Protein AF-A0A2M7A2A8-F1 (afdb_monomer_lite)

Radius of gyration: 15.13 Å; chains: 1; bounding box: 29×34×36 Å

Secondary structure (DSSP, 8-state):
-HHHHHHHHHTTEEEEEE-TTS-SEEEEETTS-TTTS----TTGGG-SGGGTTHHHHHHHHTTSPP----

Sequence (70 aa):
MPALTSLANTKGYRLVGTNRFGYNAFYLRDDIALDLIPAVTPAECRNHPIRQSDETIFLSMSHLPFAEVQ

Structure (mmCIF, N/CA/C/O backbone):
data_AF-A0A2M7A2A8-F1
#
_entry.id   AF-A0A2M7A2A8-F1
#
loop_
_atom_site.group_PDB
_atom_site.id
_atom_site.type_symbol
_atom_site.label_atom_id
_atom_site.label_alt_id
_atom_site.label_comp_id
_atom_site.label_asym_id
_atom_site.label_entity_id
_atom_site.label_seq_id
_atom_site.pdbx_PDB_ins_code
_atom_site.Cartn_x
_atom_site.Cartn_y
_atom_site.Cartn_z
_atom_site.occupancy
_atom_site.B_iso_or_equiv
_atom_site.auth_seq_id
_atom_site.auth_comp_id
_atom_site.auth_asym_id
_atom_site.auth_atom_id
_atom_site.pdbx_PDB_model_num
ATOM 1 N N . MET A 1 1 ? 4.157 2.093 -4.187 1.00 82.00 1 MET A N 1
ATOM 2 C CA . MET A 1 1 ? 3.407 2.636 -3.030 1.00 82.00 1 MET A CA 1
ATOM 3 C C . MET A 1 1 ? 4.217 2.981 -1.764 1.00 82.00 1 MET A C 1
ATOM 5 O O . MET A 1 1 ? 3.602 3.584 -0.895 1.00 82.00 1 MET A O 1
ATOM 9 N N . PRO A 1 2 ? 5.538 2.714 -1.610 1.00 89.31 2 PRO A N 1
ATOM 10 C CA . PRO A 1 2 ? 6.258 3.097 -0.380 1.00 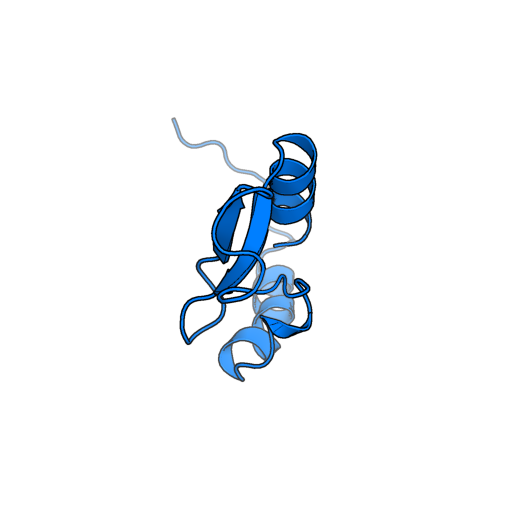89.31 2 PRO A CA 1
ATOM 11 C C . PRO A 1 2 ? 6.181 4.592 -0.031 1.00 89.31 2 PRO A C 1
ATOM 13 O O . PRO A 1 2 ? 5.914 4.935 1.115 1.00 89.31 2 PRO A O 1
ATOM 16 N N . ALA A 1 3 ? 6.331 5.475 -1.026 1.00 93.94 3 ALA A N 1
ATOM 17 C CA . ALA A 1 3 ? 6.278 6.924 -0.817 1.00 93.94 3 ALA A CA 1
ATOM 18 C C . ALA A 1 3 ? 4.909 7.402 -0.295 1.00 93.94 3 ALA A C 1
ATOM 20 O O . ALA A 1 3 ? 4.841 8.123 0.696 1.00 93.94 3 ALA A O 1
ATOM 21 N N . LEU A 1 4 ? 3.812 6.947 -0.916 1.00 95.38 4 LEU A N 1
ATOM 22 C CA . LEU A 1 4 ? 2.452 7.292 -0.486 1.00 95.38 4 LEU A CA 1
ATOM 23 C C . LEU A 1 4 ? 2.136 6.747 0.909 1.00 95.38 4 LEU A C 1
ATOM 25 O O . LEU A 1 4 ? 1.547 7.459 1.712 1.00 95.38 4 LEU A O 1
ATOM 29 N N . THR A 1 5 ? 2.571 5.524 1.229 1.00 96.44 5 THR A N 1
ATOM 30 C CA . THR A 1 5 ? 2.397 4.961 2.575 1.00 96.44 5 THR A CA 1
ATOM 31 C C . THR A 1 5 ? 3.184 5.745 3.622 1.00 96.44 5 THR A C 1
ATOM 33 O O . THR A 1 5 ? 2.647 6.027 4.686 1.00 96.44 5 THR A O 1
ATOM 36 N N . SER A 1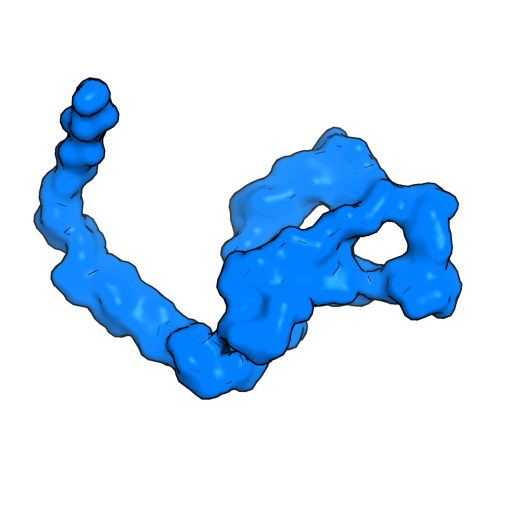 6 ? 4.408 6.180 3.310 1.00 96.88 6 SER A N 1
ATOM 37 C CA . SER A 1 6 ? 5.170 7.052 4.210 1.00 96.88 6 SER A CA 1
ATOM 38 C C . SER A 1 6 ? 4.437 8.369 4.483 1.00 96.88 6 SER A C 1
ATOM 40 O O . SER A 1 6 ? 4.396 8.812 5.626 1.00 96.88 6 SER A O 1
ATOM 42 N N . LEU A 1 7 ? 3.839 8.983 3.457 1.00 97.62 7 LEU A N 1
ATOM 43 C CA . LEU A 1 7 ? 3.053 10.211 3.604 1.00 97.62 7 LEU A CA 1
ATOM 44 C C . LEU A 1 7 ? 1.731 9.984 4.355 1.00 97.62 7 LEU A C 1
ATOM 46 O O . LEU A 1 7 ? 1.289 10.853 5.098 1.00 97.62 7 LEU A O 1
ATOM 50 N N . ALA A 1 8 ? 1.076 8.844 4.150 1.00 97.56 8 ALA A N 1
ATOM 51 C CA . ALA A 1 8 ? -0.162 8.502 4.844 1.00 97.56 8 ALA A CA 1
ATOM 52 C C . ALA A 1 8 ? 0.077 8.337 6.351 1.00 97.56 8 ALA A C 1
ATOM 54 O O . ALA A 1 8 ? -0.644 8.930 7.153 1.00 97.56 8 ALA A O 1
ATOM 55 N N . ASN A 1 9 ? 1.149 7.633 6.725 1.00 97.31 9 ASN A N 1
ATOM 56 C CA . ASN A 1 9 ? 1.513 7.413 8.121 1.00 97.31 9 ASN A CA 1
ATOM 57 C C . ASN A 1 9 ? 1.769 8.739 8.858 1.00 97.31 9 ASN A C 1
ATOM 59 O O . ASN A 1 9 ? 1.283 8.927 9.969 1.00 97.31 9 ASN A O 1
ATOM 63 N N . THR A 1 10 ? 2.463 9.704 8.238 1.00 98.19 10 THR A N 1
ATOM 64 C CA . THR A 1 10 ? 2.677 11.029 8.860 1.00 98.19 10 THR A CA 1
ATOM 65 C C . THR A 1 10 ? 1.389 11.837 9.016 1.00 98.19 10 THR A C 1
ATOM 67 O O . THR A 1 10 ? 1.3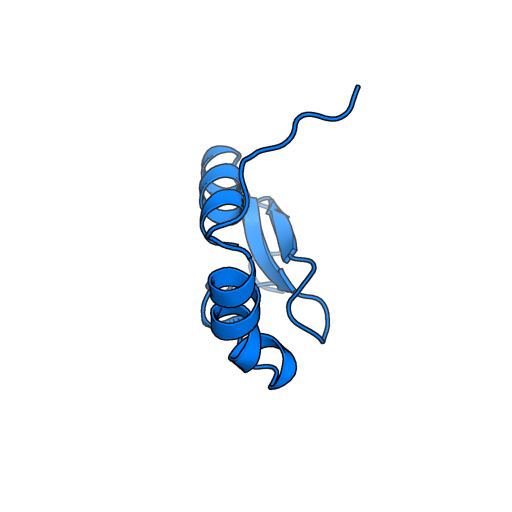51 12.788 9.793 1.00 98.19 10 THR A O 1
ATOM 70 N N . LYS A 1 11 ? 0.323 11.454 8.306 1.00 98.12 11 LYS A N 1
ATOM 71 C CA . LYS A 1 11 ? -1.009 12.061 8.382 1.00 98.12 11 LYS A CA 1
ATOM 72 C C . LYS A 1 11 ? -1.986 11.296 9.286 1.00 98.12 11 LYS A C 1
ATOM 74 O O . LYS A 1 11 ? -3.141 11.706 9.363 1.00 98.12 11 LYS A O 1
ATOM 79 N N . GLY A 1 12 ? -1.558 10.218 9.951 1.00 98.00 12 GLY A N 1
ATOM 80 C CA . GLY A 1 12 ? -2.417 9.394 10.817 1.00 98.00 12 GLY A CA 1
ATOM 81 C C . GLY A 1 12 ? -3.340 8.441 10.052 1.00 98.00 12 GLY A C 1
ATOM 82 O O . GLY A 1 12 ? -4.494 8.240 10.440 1.00 98.00 12 GLY A O 1
ATOM 83 N N . TYR A 1 13 ? -2.861 7.918 8.922 1.00 98.50 13 TYR A N 1
ATOM 84 C CA . TYR A 1 13 ? -3.555 6.916 8.119 1.00 98.50 13 TYR A CA 1
ATOM 85 C C . TYR A 1 13 ? -2.682 5.678 7.926 1.00 98.50 13 TYR A C 1
ATOM 87 O O . TYR A 1 13 ? -1.483 5.793 7.673 1.00 98.50 13 TYR A O 1
ATOM 95 N N . ARG A 1 14 ? -3.321 4.508 7.876 1.00 98.00 14 ARG A N 1
ATOM 96 C CA . ARG A 1 14 ? -2.714 3.221 7.519 1.00 98.00 14 ARG A CA 1
ATOM 97 C C . ARG A 1 14 ? -3.154 2.748 6.142 1.00 98.00 14 ARG A C 1
ATOM 99 O O . ARG A 1 14 ? -4.275 3.002 5.700 1.00 98.00 14 ARG A O 1
ATOM 106 N N . LEU A 1 15 ? -2.272 2.018 5.468 1.00 98.00 15 LEU A N 1
ATOM 107 C CA . LEU A 1 15 ? -2.605 1.281 4.250 1.00 98.00 15 LEU A CA 1
ATOM 108 C C . LEU A 1 15 ? -3.518 0.103 4.609 1.00 98.00 15 LEU A C 1
ATOM 110 O O . LEU A 1 15 ? -3.151 -0.702 5.458 1.00 98.00 15 LEU A O 1
ATOM 114 N N . VAL A 1 16 ? -4.669 -0.018 3.946 1.00 97.88 16 VAL A N 1
ATOM 115 C CA . VAL A 1 16 ? -5.634 -1.113 4.182 1.00 97.88 16 VAL A CA 1
ATOM 116 C C . VAL A 1 16 ? -5.818 -2.040 2.981 1.00 97.88 16 VAL A C 1
ATOM 118 O O . VAL A 1 16 ? -6.502 -3.054 3.071 1.00 97.88 16 VAL A O 1
ATOM 121 N N . GLY A 1 17 ? -5.207 -1.712 1.843 1.00 96.81 17 GLY A N 1
ATOM 122 C CA . GLY A 1 17 ? -5.225 -2.573 0.669 1.00 96.81 17 GLY A CA 1
ATOM 123 C C . GLY A 1 17 ? -5.044 -1.817 -0.633 1.00 96.81 17 GLY A C 1
ATOM 124 O O . GLY A 1 17 ? -4.734 -0.623 -0.666 1.00 96.81 17 GLY A O 1
ATOM 125 N N . THR A 1 18 ? -5.264 -2.536 -1.724 1.00 96.25 18 THR A N 1
ATOM 126 C CA . THR A 1 18 ? -5.275 -2.004 -3.0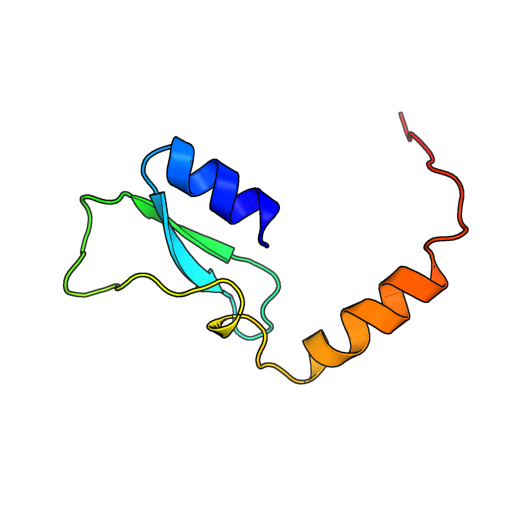83 1.00 96.25 18 THR A CA 1
ATOM 127 C C . THR A 1 18 ? -6.473 -2.534 -3.860 1.00 96.25 18 THR A C 1
ATOM 129 O O . THR A 1 18 ? -7.161 -3.461 -3.432 1.00 96.25 18 THR A O 1
ATOM 132 N N . ASN A 1 19 ? -6.735 -1.958 -5.034 1.00 94.31 19 ASN A N 1
ATOM 133 C CA . ASN A 1 19 ? -7.617 -2.611 -5.996 1.00 94.31 19 ASN A CA 1
ATOM 134 C C . ASN A 1 19 ? -7.043 -3.976 -6.429 1.00 94.31 19 ASN A C 1
ATOM 136 O O . ASN A 1 19 ? -5.863 -4.260 -6.235 1.00 94.31 19 ASN A O 1
ATOM 140 N N . ARG A 1 20 ? -7.868 -4.797 -7.094 1.00 92.50 20 ARG A N 1
ATOM 141 C CA . ARG A 1 20 ? -7.525 -6.165 -7.536 1.00 92.50 20 ARG A CA 1
ATOM 142 C C . ARG A 1 20 ? -6.149 -6.303 -8.204 1.00 92.50 20 ARG A C 1
ATOM 144 O O . ARG A 1 20 ? -5.511 -7.343 -8.087 1.00 92.50 20 ARG A O 1
ATOM 151 N N . PHE A 1 21 ? -5.721 -5.277 -8.931 1.00 91.62 21 PHE A N 1
ATOM 152 C CA . PHE A 1 21 ? -4.486 -5.296 -9.707 1.00 91.62 21 PHE A CA 1
ATOM 153 C C . PHE A 1 21 ? -3.285 -4.674 -8.988 1.00 91.62 21 PHE A C 1
ATOM 155 O O . PHE A 1 21 ? -2.184 -4.752 -9.516 1.00 91.62 21 PHE A O 1
ATOM 162 N N . GLY A 1 22 ? -3.455 -4.067 -7.810 1.00 90.69 22 GLY A N 1
ATOM 163 C CA . GLY A 1 22 ? -2.353 -3.468 -7.053 1.00 90.69 22 GLY A CA 1
ATOM 164 C C . GLY A 1 22 ? -1.942 -2.056 -7.491 1.00 90.69 22 GLY A C 1
ATOM 165 O O . GLY A 1 22 ? -0.853 -1.613 -7.128 1.00 90.69 22 GLY A O 1
ATOM 166 N N . TYR A 1 23 ? -2.779 -1.350 -8.262 1.00 89.12 23 TYR A N 1
ATOM 167 C CA . TYR A 1 23 ? -2.489 0.006 -8.759 1.00 89.12 23 TYR A CA 1
ATOM 168 C C . TYR A 1 23 ? -2.966 1.111 -7.818 1.00 89.12 23 TYR A C 1
ATOM 170 O O . TYR A 1 23 ? -2.215 2.033 -7.524 1.00 89.12 23 TYR A O 1
ATOM 178 N N . ASN A 1 24 ? -4.205 1.031 -7.336 1.00 92.88 24 ASN A N 1
ATOM 179 C CA . ASN A 1 24 ? -4.772 2.076 -6.482 1.00 92.88 24 ASN A CA 1
ATOM 180 C C . ASN A 1 24 ? -4.709 1.615 -5.035 1.00 92.88 24 ASN A C 1
ATOM 182 O O . ASN A 1 24 ? -5.264 0.564 -4.727 1.00 92.88 24 ASN A O 1
ATOM 186 N N . ALA A 1 25 ? -4.037 2.382 -4.177 1.00 96.06 25 ALA A N 1
ATOM 187 C CA . ALA A 1 25 ? -3.937 2.116 -2.746 1.00 96.06 25 ALA A CA 1
ATOM 188 C C . ALA A 1 25 ? -5.065 2.808 -1.974 1.00 96.06 25 ALA A 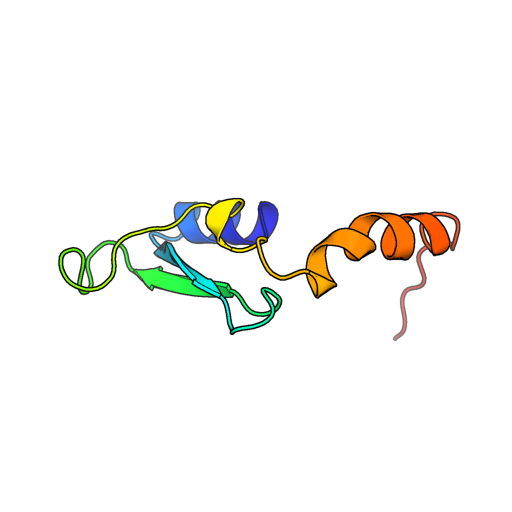C 1
ATOM 190 O O . ALA A 1 25 ? -5.413 3.951 -2.266 1.00 96.06 25 ALA A O 1
ATOM 191 N N . PHE A 1 26 ? -5.604 2.113 -0.975 1.00 97.31 26 PHE A N 1
ATOM 192 C CA . PHE A 1 26 ? -6.619 2.632 -0.067 1.00 97.31 26 PHE A CA 1
ATOM 193 C C . PHE A 1 26 ? -6.014 2.849 1.316 1.00 97.31 26 PHE A C 1
ATOM 195 O O . PHE A 1 26 ? -5.331 1.974 1.852 1.00 97.31 26 PHE A O 1
ATOM 202 N N . TYR A 1 27 ? -6.291 4.015 1.891 1.00 98.00 27 TYR A N 1
ATOM 203 C CA . TYR A 1 27 ? -5.801 4.418 3.202 1.00 98.00 27 TYR A CA 1
ATOM 204 C C . TYR A 1 27 ? -6.979 4.721 4.119 1.00 98.00 27 TYR A C 1
ATOM 206 O O . TYR A 1 27 ? -7.963 5.322 3.686 1.00 98.00 27 TYR A O 1
ATOM 214 N N . LEU A 1 28 ? -6.868 4.320 5.381 1.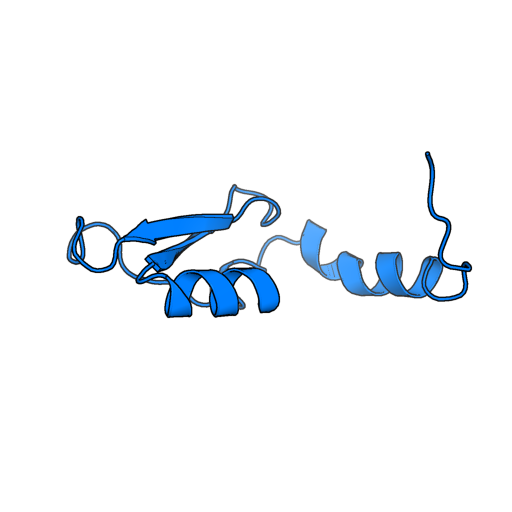00 98.31 28 LEU A N 1
ATOM 215 C CA . LEU A 1 28 ? -7.887 4.543 6.400 1.00 98.31 28 LEU A CA 1
ATOM 216 C C . LEU A 1 28 ? -7.260 5.218 7.615 1.00 98.31 28 LEU A C 1
ATOM 218 O O . LEU A 1 28 ? -6.122 4.918 7.963 1.00 98.31 28 LEU A O 1
ATOM 222 N N . ARG A 1 29 ? -7.991 6.138 8.246 1.00 98.25 29 ARG A N 1
ATOM 223 C CA . ARG A 1 29 ? -7.516 6.857 9.433 1.00 98.25 29 ARG A CA 1
ATOM 224 C C . ARG A 1 29 ? -7.321 5.890 10.604 1.00 98.25 29 ARG A C 1
ATOM 226 O O . ARG A 1 29 ? -8.115 4.960 10.767 1.00 98.25 29 ARG A O 1
ATOM 233 N N . ASP A 1 30 ? -6.282 6.109 11.406 1.00 96.81 30 ASP A N 1
ATOM 234 C CA . ASP A 1 30 ? -5.809 5.170 12.440 1.00 96.81 30 ASP A CA 1
ATOM 235 C C . ASP A 1 30 ? -6.760 4.936 13.622 1.00 96.81 30 ASP A C 1
ATOM 237 O O . ASP A 1 30 ? -6.519 4.064 14.444 1.00 96.81 30 ASP A O 1
ATOM 241 N N . ASP A 1 31 ? -7.878 5.646 13.679 1.00 96.88 31 ASP A N 1
ATOM 242 C CA . ASP A 1 31 ? -8.931 5.541 14.693 1.00 96.88 31 ASP A CA 1
ATOM 243 C C . ASP A 1 31 ? -10.240 4.928 14.154 1.00 96.88 31 ASP A C 1
ATOM 245 O O . ASP A 1 31 ? -11.189 4.732 14.911 1.00 96.88 31 ASP A O 1
ATOM 249 N N . ILE A 1 32 ? -10.329 4.623 12.855 1.00 97.88 32 ILE A N 1
ATOM 250 C CA . ILE A 1 32 ? -11.544 4.081 12.231 1.00 97.88 32 ILE A CA 1
ATOM 251 C C . ILE A 1 32 ? -11.384 2.582 11.984 1.00 97.88 32 ILE A C 1
ATOM 253 O O . ILE A 1 32 ? -10.452 2.171 11.298 1.00 97.88 32 ILE A O 1
ATOM 257 N N . ALA A 1 33 ? -12.341 1.778 12.462 1.00 96.50 33 ALA A N 1
ATOM 258 C CA . ALA A 1 33 ? -12.539 0.372 12.082 1.00 96.50 33 ALA A CA 1
ATOM 259 C C . ALA A 1 33 ? -11.282 -0.520 12.185 1.00 96.50 33 ALA A C 1
ATOM 261 O O . ALA A 1 33 ? -11.051 -1.365 11.321 1.00 96.50 33 ALA A O 1
ATOM 262 N N . LEU A 1 34 ? -10.465 -0.328 13.227 1.00 94.88 34 LEU A N 1
ATOM 263 C CA . LEU A 1 34 ? -9.214 -1.069 13.445 1.00 94.88 34 LEU A CA 1
ATOM 264 C C . LEU A 1 34 ? -9.408 -2.592 13.452 1.00 94.88 34 LEU A C 1
ATOM 266 O O . LEU A 1 34 ? -8.633 -3.302 12.817 1.00 94.88 34 LEU A O 1
ATOM 270 N N . ASP A 1 35 ? -10.478 -3.069 14.088 1.00 95.94 35 ASP A N 1
ATOM 271 C CA . ASP A 1 35 ? -10.762 -4.504 14.225 1.00 95.94 35 ASP A CA 1
ATOM 272 C C . ASP A 1 35 ? -11.372 -5.131 12.963 1.00 95.94 35 ASP A C 1
ATOM 274 O O . ASP A 1 35 ? -11.325 -6.344 12.778 1.00 95.94 35 ASP A O 1
ATOM 278 N N . LEU A 1 36 ? -11.964 -4.311 12.088 1.00 97.81 36 LEU A N 1
ATOM 279 C CA . LEU A 1 36 ? -12.642 -4.773 10.871 1.00 97.81 36 LEU A CA 1
ATOM 280 C C . LEU A 1 36 ? -11.742 -4.675 9.639 1.00 97.81 36 LEU A C 1
ATOM 282 O O . LEU A 1 36 ? -11.854 -5.485 8.722 1.00 97.81 36 LEU A O 1
ATOM 286 N N . ILE A 1 37 ? -10.885 -3.654 9.598 1.00 97.62 37 ILE A N 1
ATOM 287 C CA . ILE A 1 37 ? -10.039 -3.328 8.453 1.00 97.62 37 ILE A CA 1
ATOM 288 C C . ILE A 1 37 ? -8.606 -3.109 8.965 1.00 97.62 37 ILE A C 1
ATOM 290 O O . ILE A 1 37 ? -8.210 -1.968 9.263 1.00 97.62 37 ILE A O 1
ATOM 294 N N . PRO A 1 38 ? -7.828 -4.199 9.102 1.00 96.31 38 PRO A N 1
ATOM 295 C CA . PRO A 1 38 ? -6.462 -4.126 9.593 1.00 96.31 38 PRO A CA 1
ATOM 296 C C . PRO A 1 38 ? -5.531 -3.466 8.570 1.00 96.31 38 PRO A C 1
ATOM 298 O O . PRO A 1 38 ? -5.831 -3.369 7.377 1.00 96.31 38 PRO A O 1
ATOM 301 N N . ALA A 1 39 ? -4.380 -3.000 9.055 1.00 97.19 39 ALA A N 1
ATOM 302 C CA . ALA A 1 39 ? -3.316 -2.526 8.183 1.00 97.19 39 ALA A CA 1
ATOM 303 C C . ALA A 1 39 ? -2.745 -3.673 7.338 1.00 97.19 39 ALA A C 1
ATOM 305 O O . ALA A 1 39 ? -2.647 -4.806 7.808 1.00 97.19 39 ALA A O 1
ATOM 306 N N . VAL A 1 40 ? -2.269 -3.342 6.142 1.00 96.88 40 VAL A N 1
ATOM 307 C CA . VAL A 1 40 ? -1.420 -4.215 5.324 1.00 96.88 40 VAL A CA 1
ATOM 308 C C . VAL A 1 40 ? -0.147 -3.480 4.920 1.00 96.88 40 VAL A C 1
ATOM 310 O O . VAL A 1 40 ? -0.077 -2.247 4.896 1.00 96.88 40 VAL A O 1
ATOM 313 N N . THR A 1 41 ? 0.881 -4.236 4.571 1.00 95.38 41 THR A N 1
ATOM 314 C CA . THR A 1 41 ? 2.150 -3.718 4.074 1.00 95.38 41 THR A CA 1
ATOM 315 C C . THR A 1 41 ? 2.100 -3.468 2.561 1.00 95.38 41 THR A C 1
ATOM 317 O O . THR A 1 41 ? 1.369 -4.129 1.818 1.00 95.38 41 THR A O 1
ATOM 320 N N . PRO A 1 42 ? 2.943 -2.562 2.029 1.00 93.06 42 PRO A N 1
ATOM 321 C CA . PRO A 1 42 ? 3.076 -2.386 0.582 1.00 93.06 42 PRO A CA 1
ATOM 322 C C . PRO A 1 42 ? 3.532 -3.645 -0.175 1.00 93.06 42 PRO A C 1
ATOM 324 O O . PRO A 1 42 ? 3.362 -3.709 -1.394 1.00 93.06 42 PRO A O 1
ATOM 327 N N . ALA A 1 43 ? 4.165 -4.603 0.510 1.00 91.69 43 ALA A N 1
ATOM 328 C CA . ALA A 1 43 ? 4.591 -5.868 -0.080 1.00 91.69 43 ALA A CA 1
ATOM 329 C C . ALA A 1 43 ? 3.389 -6.788 -0.337 1.00 91.69 43 ALA A C 1
ATOM 331 O O . ALA A 1 43 ? 3.249 -7.301 -1.444 1.00 91.69 43 ALA A O 1
ATOM 332 N N . GLU A 1 44 ? 2.472 -6.901 0.627 1.00 93.19 44 GLU A N 1
ATOM 333 C CA . GLU A 1 44 ? 1.251 -7.716 0.511 1.00 93.19 44 GLU A CA 1
ATOM 334 C C . GLU A 1 44 ? 0.346 -7.267 -0.648 1.00 93.19 44 GLU A C 1
ATOM 336 O O . GLU A 1 44 ? -0.301 -8.083 -1.302 1.00 93.19 44 GLU A O 1
ATOM 341 N N . CYS A 1 45 ? 0.363 -5.976 -0.980 1.00 92.81 45 CYS A N 1
ATOM 342 C CA . CYS A 1 45 ? -0.422 -5.408 -2.077 1.00 92.81 45 CYS A CA 1
ATOM 343 C C . CYS A 1 45 ? 0.134 -5.680 -3.493 1.00 92.81 45 CYS A C 1
ATOM 345 O O . CYS A 1 45 ? -0.480 -5.241 -4.470 1.00 92.81 45 CYS A O 1
ATOM 347 N N . ARG A 1 46 ? 1.293 -6.346 -3.641 1.00 88.62 46 ARG A N 1
ATOM 348 C CA . ARG A 1 46 ? 1.999 -6.528 -4.931 1.00 88.62 46 ARG A CA 1
ATOM 349 C C . ARG A 1 46 ? 2.001 -7.959 -5.482 1.00 88.62 46 ARG A C 1
ATOM 351 O O . ARG A 1 46 ? 2.789 -8.274 -6.364 1.00 88.62 46 ARG A O 1
ATOM 358 N N . ASN A 1 47 ? 1.073 -8.801 -5.041 1.00 88.44 47 ASN A N 1
ATOM 359 C CA . ASN A 1 47 ? 1.057 -10.220 -5.417 1.00 88.44 47 ASN A CA 1
ATOM 360 C C . ASN A 1 47 ? 0.443 -10.527 -6.799 1.00 88.44 47 ASN A C 1
ATOM 362 O O . ASN A 1 47 ? 0.574 -11.647 -7.290 1.00 88.44 47 ASN A O 1
ATOM 366 N N . HIS A 1 48 ? -0.237 -9.573 -7.446 1.00 91.69 48 HIS A N 1
ATOM 367 C CA . HIS A 1 48 ? -0.863 -9.832 -8.748 1.00 91.69 48 HIS A CA 1
ATOM 368 C C . HIS A 1 48 ? 0.202 -9.992 -9.856 1.00 91.69 48 HIS A C 1
ATOM 370 O O . HIS A 1 48 ? 1.081 -9.134 -9.952 1.00 91.69 48 HIS A O 1
ATOM 376 N N . PRO A 1 49 ? 0.104 -10.995 -10.756 1.00 91.38 49 PRO A N 1
ATOM 377 C CA . PRO A 1 49 ? 1.111 -11.249 -11.797 1.00 91.38 49 PRO A CA 1
ATOM 378 C C . PRO A 1 49 ? 1.457 -10.031 -12.663 1.00 91.38 49 PRO A C 1
ATOM 380 O O . PRO A 1 49 ? 2.615 -9.813 -12.995 1.00 91.38 49 PRO A O 1
ATOM 383 N N . ILE A 1 50 ? 0.470 -9.175 -12.952 1.00 88.62 50 ILE A N 1
ATOM 384 C CA . ILE A 1 50 ? 0.664 -7.932 -13.726 1.00 88.62 50 ILE A CA 1
ATOM 385 C C . ILE A 1 50 ? 1.669 -6.949 -13.095 1.00 88.62 50 ILE A C 1
ATOM 387 O O . ILE A 1 50 ? 2.209 -6.094 -13.787 1.00 88.62 50 ILE A O 1
ATOM 391 N N . ARG A 1 51 ? 1.921 -7.054 -11.783 1.00 88.56 51 ARG A N 1
ATOM 392 C CA . ARG A 1 51 ? 2.874 -6.202 -11.056 1.00 88.56 51 ARG A CA 1
ATOM 393 C C . ARG A 1 51 ? 4.309 -6.717 -11.150 1.00 88.56 51 ARG A C 1
ATOM 395 O O . ARG A 1 51 ? 5.231 -5.970 -10.849 1.00 88.56 51 ARG A O 1
ATOM 402 N N . GLN A 1 52 ? 4.517 -7.959 -11.591 1.00 87.19 52 GLN A N 1
ATOM 403 C CA . GLN A 1 52 ? 5.857 -8.545 -11.714 1.00 87.19 52 GLN A CA 1
ATOM 404 C C . GLN A 1 52 ? 6.668 -7.887 -12.840 1.00 87.19 52 GLN A C 1
ATOM 406 O O . GLN A 1 52 ? 7.887 -7.813 -12.757 1.00 87.19 52 GLN A O 1
ATOM 411 N N . SER A 1 53 ? 5.995 -7.350 -13.861 1.00 89.12 53 SER A N 1
ATOM 412 C CA . SER A 1 53 ? 6.616 -6.662 -15.000 1.00 89.12 53 SER A CA 1
ATOM 413 C C . SER A 1 53 ? 6.884 -5.168 -14.780 1.00 89.12 53 SER A C 1
ATOM 415 O O . SER A 1 53 ? 7.462 -4.530 -15.658 1.00 89.12 53 SER A O 1
ATOM 417 N N . ASP A 1 54 ? 6.479 -4.586 -13.645 1.00 88.62 54 ASP A N 1
ATOM 418 C CA . ASP A 1 54 ? 6.640 -3.146 -13.383 1.00 88.62 54 ASP A CA 1
ATOM 419 C C . ASP A 1 54 ? 8.096 -2.682 -13.511 1.00 88.62 54 ASP A C 1
ATOM 421 O O . ASP A 1 54 ? 8.364 -1.616 -14.060 1.00 88.62 54 ASP A O 1
ATOM 425 N N . GLU A 1 55 ? 9.031 -3.476 -12.988 1.00 89.94 55 GLU A N 1
ATOM 426 C CA . GLU A 1 55 ? 10.457 -3.155 -13.008 1.00 89.94 55 GLU A CA 1
ATOM 427 C C . GLU A 1 55 ? 10.990 -3.123 -14.440 1.00 89.94 55 GLU A C 1
ATOM 429 O O . GLU A 1 55 ? 11.653 -2.167 -14.832 1.00 89.94 55 GLU A O 1
ATOM 434 N N . THR A 1 56 ? 10.625 -4.112 -15.258 1.00 93.75 56 THR A N 1
ATOM 435 C CA . THR A 1 56 ? 10.987 -4.148 -16.679 1.00 93.75 56 THR A CA 1
ATOM 436 C C . THR A 1 56 ? 10.430 -2.940 -17.427 1.00 93.75 56 THR A C 1
ATOM 438 O O . THR A 1 56 ? 11.151 -2.313 -18.202 1.00 93.75 56 THR A O 1
ATOM 441 N N . ILE A 1 57 ? 9.169 -2.577 -17.169 1.00 91.31 57 ILE A N 1
ATOM 442 C CA . ILE A 1 57 ? 8.537 -1.402 -17.779 1.00 91.31 57 ILE A CA 1
ATOM 443 C C . ILE A 1 57 ? 9.289 -0.134 -17.369 1.00 91.31 57 ILE A C 1
ATOM 445 O O . ILE A 1 57 ? 9.666 0.650 -18.238 1.00 91.31 57 ILE A O 1
ATOM 449 N N . PHE A 1 58 ? 9.567 0.053 -16.078 1.00 92.31 58 PHE A N 1
ATOM 450 C CA . PHE A 1 58 ? 10.307 1.216 -15.591 1.00 92.31 58 PHE A CA 1
ATOM 451 C C . PHE A 1 58 ? 11.712 1.308 -16.201 1.00 92.31 58 PHE A C 1
ATOM 453 O O . PHE A 1 58 ? 12.098 2.364 -16.694 1.00 92.31 58 PHE A O 1
ATOM 460 N N . LEU A 1 59 ? 12.461 0.205 -16.236 1.00 96.00 59 LEU A N 1
ATOM 461 C CA . LEU A 1 59 ? 13.802 0.174 -16.826 1.00 96.00 59 LEU A CA 1
ATOM 462 C C . LEU A 1 59 ? 13.780 0.480 -18.329 1.00 96.00 59 LEU A C 1
ATOM 464 O O . LEU A 1 59 ? 14.692 1.131 -18.833 1.00 96.00 59 LEU A O 1
ATOM 468 N N . SER A 1 60 ? 12.721 0.080 -19.040 1.00 96.56 60 SER A N 1
ATOM 469 C CA . SER A 1 60 ? 12.571 0.401 -20.464 1.00 96.56 60 SER A CA 1
ATOM 470 C C . SER A 1 60 ? 12.431 1.903 -20.735 1.00 96.56 60 SER A C 1
ATOM 472 O O . SER A 1 60 ? 12.751 2.344 -21.833 1.00 96.56 60 SER A O 1
ATOM 474 N N . MET A 1 61 ? 12.010 2.696 -19.743 1.00 94.12 61 MET A N 1
ATOM 475 C CA . MET A 1 61 ? 11.800 4.144 -19.865 1.00 94.12 61 MET A CA 1
ATOM 476 C C . MET A 1 61 ? 12.750 4.994 -19.011 1.00 94.12 61 MET A C 1
ATOM 478 O O . MET A 1 61 ? 12.762 6.210 -19.160 1.00 94.12 61 MET A O 1
ATOM 482 N N . SER A 1 62 ? 13.565 4.394 -18.139 1.00 95.44 62 SER A N 1
ATOM 483 C CA . SER A 1 62 ? 14.399 5.126 -17.169 1.00 95.44 62 SER A CA 1
ATOM 484 C C . SER A 1 62 ? 15.503 5.981 -17.799 1.00 95.44 62 SER A C 1
ATOM 486 O O . SER A 1 62 ? 16.044 6.865 -17.141 1.00 95.44 62 SER A O 1
ATOM 488 N N . HIS A 1 63 ? 15.835 5.725 -19.066 1.00 95.25 63 HIS A N 1
ATOM 489 C CA . HIS A 1 63 ? 16.801 6.496 -19.847 1.00 95.25 63 HIS A CA 1
ATOM 490 C C . HIS A 1 63 ? 16.188 7.731 -20.525 1.00 95.25 63 HIS A C 1
ATOM 492 O O . HIS A 1 63 ? 16.925 8.560 -21.060 1.00 95.25 63 HIS A O 1
ATOM 498 N N . LEU A 1 64 ? 14.857 7.844 -20.557 1.00 95.75 64 LEU A N 1
ATOM 499 C CA . LEU A 1 64 ? 14.187 8.996 -21.148 1.00 95.75 64 LEU A CA 1
ATOM 500 C C . LEU A 1 64 ? 14.397 10.229 -20.254 1.00 95.75 64 LEU A C 1
ATOM 502 O O . LEU A 1 64 ? 14.334 10.112 -19.027 1.00 95.75 64 LEU A O 1
ATOM 506 N N . PRO A 1 65 ? 14.639 11.417 -20.837 1.00 95.44 65 PRO A N 1
ATOM 507 C CA . PRO A 1 65 ? 14.766 12.633 -20.051 1.00 95.44 65 PRO A CA 1
ATOM 508 C C . PRO A 1 65 ? 13.429 12.978 -19.390 1.00 95.44 65 PRO A C 1
ATOM 510 O O . PRO A 1 65 ? 12.356 12.741 -19.948 1.00 95.44 65 PRO A O 1
ATOM 513 N N . PHE A 1 66 ? 13.497 13.589 -18.209 1.00 92.69 66 PHE A N 1
ATOM 514 C CA . PHE A 1 66 ? 12.323 14.199 -17.598 1.00 92.69 66 PHE A CA 1
ATOM 515 C C . PHE A 1 66 ? 11.798 15.320 -18.505 1.00 92.69 66 PHE A C 1
ATOM 517 O O . PHE A 1 66 ? 12.563 16.193 -18.917 1.00 92.69 66 PHE A O 1
ATOM 524 N N . ALA A 1 67 ? 10.500 15.291 -18.804 1.00 92.19 67 ALA A N 1
ATOM 525 C CA . ALA A 1 67 ? 9.822 16.309 -19.592 1.00 92.19 67 ALA A CA 1
ATOM 526 C C . ALA A 1 67 ? 8.676 16.905 -18.771 1.00 92.19 67 ALA A C 1
ATOM 528 O O . ALA A 1 67 ? 7.768 16.191 -18.346 1.00 92.19 67 ALA A O 1
ATOM 529 N N . GLU A 1 68 ? 8.725 18.216 -18.559 1.00 93.50 68 GLU A N 1
ATOM 530 C CA . GLU A 1 68 ? 7.638 18.976 -17.952 1.00 93.50 68 GLU A CA 1
ATOM 531 C C . GLU A 1 68 ? 6.707 19.458 -19.068 1.00 93.50 68 GLU A C 1
ATOM 533 O O . GLU A 1 68 ? 7.145 20.135 -20.000 1.00 93.50 68 GLU A O 1
ATOM 538 N N . VAL A 1 69 ? 5.437 19.058 -19.013 1.00 88.50 69 VAL A N 1
ATOM 539 C CA . VAL A 1 69 ? 4.414 19.485 -19.977 1.00 88.50 69 VAL A CA 1
ATOM 540 C C . VAL A 1 69 ? 3.565 20.556 -19.300 1.00 88.50 69 VAL A C 1
ATOM 542 O O . VAL A 1 69 ? 3.042 20.309 -18.213 1.00 88.50 69 VAL A O 1
ATOM 545 N N . GLN A 1 70 ? 3.482 21.736 -19.923 1.00 74.88 70 GLN A N 1
ATOM 546 C CA . GLN A 1 70 ? 2.678 22.873 -19.456 1.00 74.88 70 GLN A CA 1
ATOM 547 C C . GLN A 1 70 ? 1.221 22.777 -19.906 1.00 74.88 70 GLN A C 1
ATOM 549 O O . GLN A 1 70 ? 0.983 22.252 -21.018 1.00 74.88 70 GLN A O 1
#

pLDDT: mean 93.94, std 4.21, range [74.88, 98.5]

Foldseek 3Di:
DVVVQVVQVVVQWAWQEAPPQLDGTDIDHNPPPCVNGPHDDSVVRQPHPVNVCVVVVCVVCVPPDDDDDD